Protein AF-A0A077LXA6-F1 (afdb_monomer)

Secondary structure (DSSP, 8-state):
--HHHHHHHHHHHHHHHHHSHHHHHHTT-HHHHHHHHHHHHHHHHHHHHHHTSTT-S-TT--HHHHHHHHHHHHHHHHHHHHHHHHHT-HHHHHHHHHHHHHHHHHHHHHHHHHHHHHHHHHHHHHHHHHHHHHHTT-TTTTS-HHHH-HHHHHTT--

Foldseek 3Di:
DQLVVLLLVLLVVLLCCLLDCLVVVLVVDVVSVVVNVVVNVVSCCVNVVLVPDPCNDDPVQDPVNVVVSVVVSLVSQLNSLVSCCVRPNVVSSVVSNVVSCVCVVVVVVVVVVVVVVVVVVVVVVVVVVLVVCVVVVPVCSVDPVCRVDPVNVVVVVD

Solvent-accessible surface area (backbone atoms only — not comparable to full-atom values): 8776 Å² total; per-residue (Å²): 124,60,63,64,58,42,39,53,50,47,31,50,51,53,34,49,46,59,75,37,71,56,39,65,44,25,78,80,30,73,68,47,38,50,51,51,53,49,48,54,50,53,48,48,48,69,45,50,56,57,69,74,44,94,72,60,63,60,90,86,57,48,70,70,55,51,52,51,52,53,51,52,39,55,56,42,64,46,44,32,18,54,50,32,28,74,75,73,39,54,65,63,11,46,49,49,40,51,60,50,46,69,50,49,52,58,49,53,52,51,51,53,53,49,49,55,58,47,51,54,52,52,49,52,52,50,50,56,51,50,53,53,43,50,73,72,64,48,65,74,73,80,40,59,69,73,74,69,32,71,73,55,51,59,68,72,80,112

Radius of gyration: 25.76 Å; Cα contacts (8 Å, |Δi|>4): 96; chains: 1; bounding box: 51×34×76 Å

Organism: NCBI:txid1194083

pLDDT: mean 85.07, std 8.1, range [58.69, 95.44]

Sequence (158 aa):
MFPLVASVLSAAVLTIAFTSDWYARAQVSATSWALLQLTALVIGLLVNLPLLSEDLLPAWCGPGLKTFLAFADGLLDAIPGIVVMTTVDKWVGGALLAVAEAVGVPMIFAVLAGWVRSDEREAAAVDARLDAQEASGDRGLTTPWWLADPDLARRREE

Mean predicted aligned error: 9.09 Å

InterPro domains:
  IPR019108 Cytochrome c oxidase caa3-type, assembly factor CtaG-related [PF09678] (2-117)

Structure (mmCIF, N/CA/C/O backbone):
data_AF-A0A077LXA6-F1
#
_entry.id   AF-A0A077LXA6-F1
#
loop_
_atom_site.group_PDB
_atom_site.id
_atom_site.type_symbol
_atom_site.label_atom_id
_atom_site.label_alt_id
_atom_site.label_comp_id
_atom_site.label_asym_id
_atom_site.label_entity_id
_atom_site.label_seq_id
_atom_site.pdbx_PDB_ins_code
_atom_site.Cartn_x
_atom_site.Cartn_y
_atom_site.Cartn_z
_atom_site.occupancy
_atom_site.B_iso_or_equiv
_atom_site.auth_seq_id
_atom_site.auth_comp_id
_atom_site.auth_asym_id
_atom_site.auth_atom_id
_atom_site.pdbx_PDB_model_num
ATOM 1 N N . MET A 1 1 ? -13.254 -8.640 -8.385 1.00 58.69 1 MET A N 1
ATOM 2 C CA . MET A 1 1 ? -11.924 -9.253 -8.159 1.00 58.69 1 MET A CA 1
ATOM 3 C C . MET A 1 1 ? -11.552 -8.974 -6.718 1.00 58.69 1 MET A C 1
ATOM 5 O O . MET A 1 1 ? -11.873 -7.889 -6.255 1.00 58.69 1 MET A O 1
ATOM 9 N N . PHE A 1 2 ? -10.952 -9.921 -5.998 1.00 69.88 2 PHE A N 1
ATOM 10 C CA . PHE A 1 2 ? -10.483 -9.632 -4.641 1.00 69.88 2 PHE A CA 1
ATOM 11 C C . PHE A 1 2 ? -9.382 -8.554 -4.730 1.00 69.88 2 PHE A C 1
ATOM 13 O O . PHE A 1 2 ? -8.492 -8.732 -5.566 1.00 69.88 2 PHE A O 1
ATOM 20 N N . PRO A 1 3 ? -9.436 -7.453 -3.954 1.00 72.00 3 PRO A N 1
ATOM 21 C CA . PRO A 1 3 ? -8.552 -6.293 -4.127 1.00 72.00 3 PRO A CA 1
ATOM 22 C C . PRO A 1 3 ? -7.072 -6.678 -4.177 1.00 72.00 3 PRO A C 1
ATOM 24 O O . PRO A 1 3 ? -6.378 -6.293 -5.105 1.00 72.00 3 PRO A O 1
ATOM 27 N N . LEU A 1 4 ? -6.643 -7.595 -3.306 1.00 77.12 4 LEU A N 1
ATOM 28 C CA . LEU A 1 4 ? -5.258 -8.075 -3.257 1.00 77.12 4 LEU A CA 1
ATOM 29 C C . LEU A 1 4 ? -4.786 -8.736 -4.567 1.00 77.12 4 LEU A C 1
ATOM 31 O O . LEU A 1 4 ? -3.615 -8.654 -4.918 1.00 77.12 4 LEU A O 1
ATOM 35 N N . VAL A 1 5 ? -5.685 -9.367 -5.329 1.00 80.81 5 VAL A N 1
ATOM 36 C CA . VAL A 1 5 ? -5.344 -9.941 -6.644 1.00 80.81 5 VAL A CA 1
ATOM 37 C C . VAL A 1 5 ? -5.078 -8.831 -7.661 1.00 80.81 5 VAL A C 1
ATOM 39 O O . VAL A 1 5 ? -4.179 -8.969 -8.486 1.00 80.81 5 VAL A O 1
ATOM 42 N N . ALA A 1 6 ? -5.835 -7.731 -7.598 1.00 80.38 6 ALA A N 1
ATOM 43 C CA . ALA A 1 6 ? -5.615 -6.570 -8.457 1.00 80.38 6 ALA A CA 1
ATOM 44 C C . ALA A 1 6 ? -4.263 -5.913 -8.144 1.00 80.38 6 ALA A C 1
ATOM 46 O O . ALA A 1 6 ? -3.501 -5.632 -9.066 1.00 80.38 6 ALA A O 1
ATOM 47 N N . SER A 1 7 ? -3.927 -5.774 -6.863 1.00 82.38 7 SER A N 1
ATOM 48 C CA . SER A 1 7 ? -2.656 -5.220 -6.385 1.00 82.38 7 SER A CA 1
ATOM 49 C C . SER A 1 7 ? -1.458 -6.059 -6.812 1.00 82.38 7 SER A C 1
ATOM 51 O O . SER A 1 7 ? -0.509 -5.539 -7.391 1.00 82.38 7 SER A O 1
ATOM 53 N N . VAL A 1 8 ? -1.519 -7.381 -6.600 1.00 87.00 8 VAL A N 1
ATOM 54 C CA . VAL A 1 8 ? -0.457 -8.305 -7.030 1.00 87.00 8 VAL A CA 1
ATOM 55 C C . VAL A 1 8 ? -0.275 -8.247 -8.544 1.00 87.00 8 VAL A C 1
ATOM 57 O O . VAL A 1 8 ? 0.856 -8.198 -9.024 1.00 87.00 8 VAL A O 1
ATOM 60 N N . LEU A 1 9 ? -1.374 -8.227 -9.304 1.00 86.81 9 LEU A N 1
ATOM 61 C CA . LEU A 1 9 ? -1.314 -8.125 -10.758 1.00 86.81 9 LEU A CA 1
ATOM 62 C C . LEU A 1 9 ? -0.698 -6.791 -11.200 1.00 86.81 9 LEU A C 1
ATOM 64 O O . LEU A 1 9 ? 0.172 -6.789 -12.067 1.00 86.81 9 LEU A O 1
ATOM 68 N N . SER A 1 10 ? -1.104 -5.679 -10.585 1.00 86.56 10 SER A N 1
ATOM 69 C CA . SER A 1 10 ? -0.555 -4.345 -10.848 1.00 86.56 10 SER A CA 1
ATOM 70 C C . SER A 1 10 ? 0.950 -4.304 -10.603 1.00 86.56 10 SER A C 1
ATOM 72 O O . SER A 1 10 ? 1.725 -3.991 -11.510 1.00 86.56 10 SER A O 1
ATOM 74 N N . ALA A 1 11 ? 1.370 -4.718 -9.404 1.00 89.06 11 ALA A N 1
ATOM 75 C CA . ALA A 1 11 ? 2.766 -4.745 -9.002 1.00 89.06 11 ALA A CA 1
ATOM 76 C C . ALA A 1 11 ? 3.595 -5.635 -9.936 1.00 89.06 11 ALA A C 1
ATOM 78 O O . ALA A 1 11 ? 4.673 -5.232 -10.375 1.00 89.06 11 ALA A O 1
ATOM 79 N N . ALA A 1 12 ? 3.082 -6.813 -10.304 1.00 90.75 12 ALA A N 1
ATOM 80 C CA . ALA A 1 12 ? 3.759 -7.711 -11.230 1.00 90.75 12 ALA A CA 1
ATOM 81 C C . ALA A 1 12 ? 3.914 -7.085 -12.622 1.00 90.75 12 ALA A C 1
ATOM 83 O O . ALA A 1 12 ? 5.016 -7.091 -13.171 1.00 90.75 12 ALA A O 1
ATOM 84 N N . VAL A 1 13 ? 2.847 -6.513 -13.191 1.00 90.00 13 VAL A N 1
ATOM 85 C CA . VAL A 1 13 ? 2.914 -5.938 -14.540 1.00 90.00 13 VAL A CA 1
ATOM 86 C C . VAL A 1 13 ? 3.818 -4.711 -14.581 1.00 90.00 13 VAL A C 1
ATOM 88 O O . VAL A 1 13 ? 4.643 -4.619 -15.488 1.00 90.00 13 VAL A O 1
ATOM 91 N N . LEU A 1 14 ? 3.723 -3.799 -13.610 1.00 87.50 14 LEU A N 1
ATOM 92 C CA . LEU A 1 14 ? 4.603 -2.629 -13.555 1.00 87.50 14 LEU A CA 1
ATOM 93 C C . LEU A 1 14 ? 6.062 -3.046 -13.364 1.00 87.50 14 LEU A C 1
ATOM 95 O O . LEU A 1 14 ? 6.933 -2.580 -14.096 1.00 87.50 14 LEU A O 1
ATOM 99 N N . THR A 1 15 ? 6.331 -3.987 -12.459 1.00 90.56 15 THR A N 1
ATOM 100 C CA . THR A 1 15 ? 7.690 -4.504 -12.254 1.00 90.56 15 THR A CA 1
ATOM 101 C C . THR A 1 15 ? 8.248 -5.112 -13.540 1.00 90.56 15 THR A C 1
ATOM 103 O O . THR A 1 15 ? 9.358 -4.768 -13.944 1.00 90.56 15 THR A O 1
ATOM 106 N N . ILE A 1 16 ? 7.485 -5.959 -14.237 1.00 91.75 16 ILE A N 1
ATOM 107 C CA . ILE A 1 16 ? 7.902 -6.560 -15.516 1.00 91.75 16 ILE A CA 1
ATOM 108 C C . ILE A 1 16 ? 8.086 -5.489 -16.602 1.00 91.75 16 ILE A C 1
ATOM 110 O O . ILE A 1 16 ? 9.057 -5.536 -17.359 1.00 91.75 16 ILE A O 1
ATOM 114 N N . ALA A 1 17 ? 7.195 -4.500 -16.690 1.00 88.62 17 ALA A N 1
ATOM 115 C CA . ALA A 1 17 ? 7.280 -3.438 -17.690 1.00 88.62 17 ALA A CA 1
ATOM 116 C C . ALA A 1 17 ? 8.575 -2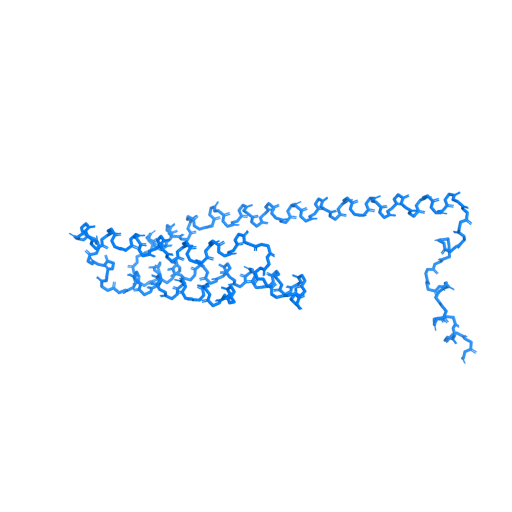.623 -17.550 1.00 88.62 17 ALA A C 1
ATOM 118 O O . ALA A 1 17 ? 9.224 -2.333 -18.556 1.00 88.62 17 ALA A O 1
ATOM 119 N N . PHE A 1 18 ? 8.977 -2.308 -16.315 1.00 87.25 18 PHE A N 1
ATOM 120 C CA . PHE A 1 18 ? 10.196 -1.546 -16.047 1.00 87.25 18 PHE A CA 1
ATOM 121 C C . PHE A 1 18 ? 11.483 -2.380 -16.090 1.00 87.25 18 PHE A C 1
ATOM 123 O O . PHE A 1 18 ? 12.519 -1.860 -16.494 1.00 87.25 18 PHE A O 1
ATOM 130 N N . THR A 1 19 ? 11.439 -3.652 -15.684 1.00 89.56 19 THR A N 1
ATOM 131 C CA . THR A 1 19 ? 12.632 -4.525 -15.656 1.00 89.56 19 THR A CA 1
ATOM 132 C C . THR A 1 19 ? 12.927 -5.202 -16.993 1.00 89.56 19 THR A C 1
ATOM 134 O O . THR A 1 19 ? 14.039 -5.675 -17.210 1.00 89.56 19 THR A O 1
ATOM 137 N N . SER A 1 20 ? 11.955 -5.248 -17.905 1.00 90.00 20 SER A N 1
ATOM 138 C CA . SER A 1 20 ? 12.140 -5.797 -19.250 1.00 90.00 20 SER A CA 1
ATOM 139 C C . SER A 1 20 ? 12.731 -4.781 -20.234 1.00 90.00 20 SER A C 1
ATOM 141 O O . SER A 1 20 ? 12.729 -3.568 -20.010 1.00 90.00 20 SER A O 1
ATOM 143 N N . ASP A 1 21 ? 13.118 -5.269 -21.416 1.00 89.94 21 ASP A N 1
ATOM 144 C CA . ASP A 1 21 ? 13.573 -4.444 -22.546 1.00 89.94 21 ASP A CA 1
ATOM 145 C C . ASP A 1 21 ? 12.528 -3.424 -23.038 1.00 89.94 21 ASP A C 1
ATOM 147 O O . ASP A 1 21 ? 12.803 -2.616 -23.930 1.00 89.94 21 ASP A O 1
ATOM 151 N N . TRP A 1 22 ? 11.288 -3.467 -22.536 1.00 89.25 22 TRP A N 1
ATOM 152 C CA . TRP A 1 22 ? 10.289 -2.456 -22.867 1.00 89.25 22 TRP A CA 1
ATOM 153 C C . TRP A 1 22 ? 10.733 -1.076 -22.383 1.00 89.25 22 TRP A C 1
ATOM 155 O O . TRP A 1 22 ? 10.735 -0.140 -23.184 1.00 89.25 22 TRP A O 1
ATOM 165 N N . TYR A 1 23 ? 11.208 -0.947 -21.143 1.00 88.00 23 TYR A N 1
ATOM 166 C CA . TYR A 1 23 ? 11.682 0.339 -20.634 1.00 88.00 23 TYR A CA 1
ATOM 167 C C . TYR A 1 23 ? 12.857 0.884 -21.454 1.00 88.00 23 TYR A C 1
ATOM 169 O O . TYR A 1 23 ? 12.830 2.040 -21.877 1.00 88.00 23 TYR A O 1
ATOM 177 N N . ALA A 1 24 ? 13.831 0.035 -21.796 1.00 88.81 24 ALA A N 1
ATOM 178 C CA . ALA A 1 24 ? 14.950 0.416 -22.658 1.00 88.81 24 ALA A CA 1
ATOM 179 C C . ALA A 1 24 ? 14.482 0.910 -24.041 1.00 88.81 24 ALA A C 1
ATOM 181 O O . ALA A 1 24 ? 14.959 1.928 -24.542 1.00 88.81 24 ALA A O 1
ATOM 182 N N . ARG A 1 25 ? 13.490 0.244 -24.648 1.00 91.81 25 ARG A N 1
ATOM 183 C CA . ARG A 1 25 ? 12.888 0.681 -25.922 1.00 91.81 25 ARG A CA 1
ATOM 184 C C . ARG A 1 25 ? 12.076 1.965 -25.789 1.00 91.81 25 ARG A C 1
ATOM 186 O O . ARG A 1 25 ? 12.015 2.742 -26.741 1.00 91.81 25 ARG A O 1
ATOM 193 N N . ALA A 1 26 ? 11.457 2.198 -24.637 1.00 90.81 26 ALA A N 1
ATOM 194 C CA . ALA A 1 26 ? 10.700 3.410 -24.353 1.00 90.81 26 ALA A CA 1
ATOM 195 C C . ALA A 1 26 ? 11.598 4.657 -24.276 1.00 90.81 26 ALA A C 1
ATOM 197 O O . ALA A 1 26 ? 11.149 5.735 -24.647 1.00 90.81 26 ALA A O 1
ATOM 198 N N . GLN A 1 27 ? 12.877 4.506 -23.912 1.00 89.50 27 GLN A N 1
ATOM 199 C CA . GLN A 1 27 ? 13.850 5.611 -23.911 1.00 89.50 27 GLN A CA 1
ATOM 200 C C . GLN A 1 27 ? 14.205 6.124 -25.314 1.00 89.50 27 GLN A C 1
ATOM 202 O O . GLN A 1 27 ? 14.662 7.253 -25.464 1.00 89.50 27 GLN A O 1
ATOM 207 N N . VAL A 1 28 ? 14.011 5.302 -26.350 1.00 94.94 28 VAL A N 1
ATOM 208 C CA . VAL A 1 28 ? 14.436 5.622 -27.726 1.00 94.94 28 VAL A CA 1
ATOM 209 C C . VAL A 1 28 ? 13.243 5.785 -28.677 1.00 94.94 28 VAL A C 1
ATOM 211 O O . VAL A 1 28 ? 13.369 6.392 -29.737 1.00 94.94 28 VAL A O 1
ATOM 214 N N . SER A 1 29 ? 12.062 5.275 -28.313 1.00 95.44 29 SER A N 1
ATOM 215 C CA . SER A 1 29 ? 10.857 5.315 -29.147 1.00 95.44 29 SER A CA 1
ATOM 216 C C . SER A 1 29 ? 9.677 5.955 -28.420 1.00 95.44 29 SER A C 1
ATOM 218 O O . SER A 1 29 ? 9.181 5.427 -27.422 1.00 95.44 29 SER A O 1
ATOM 220 N N . ALA A 1 30 ? 9.151 7.040 -28.997 1.00 94.88 30 ALA A N 1
ATOM 221 C CA . ALA A 1 30 ? 7.966 7.732 -28.492 1.00 94.88 30 ALA A CA 1
ATOM 222 C C . ALA A 1 30 ? 6.728 6.820 -28.429 1.00 94.88 30 ALA A C 1
ATOM 224 O O . ALA A 1 30 ? 5.944 6.909 -27.488 1.00 94.88 30 ALA A O 1
ATOM 225 N N . THR A 1 31 ? 6.568 5.903 -29.389 1.00 95.12 31 THR A N 1
ATOM 226 C CA . THR A 1 31 ? 5.462 4.935 -29.393 1.00 95.12 31 THR A CA 1
ATOM 227 C C . THR A 1 31 ? 5.571 3.975 -28.214 1.00 95.12 31 THR A C 1
ATOM 229 O O . THR A 1 31 ? 4.593 3.760 -27.505 1.00 95.12 31 THR A O 1
ATOM 232 N N . SER A 1 32 ? 6.763 3.428 -27.960 1.00 92.56 32 SER A N 1
ATOM 233 C CA . SER A 1 32 ? 6.997 2.530 -26.822 1.00 92.56 32 SER A CA 1
ATOM 234 C C . SER A 1 32 ? 6.766 3.235 -25.484 1.00 92.56 32 SER A C 1
ATOM 236 O O . SER A 1 32 ? 6.187 2.634 -24.581 1.00 92.56 32 SER A O 1
ATOM 238 N N . TRP A 1 33 ? 7.154 4.511 -25.379 1.00 92.31 33 TRP A N 1
ATOM 239 C CA . TRP A 1 33 ? 6.868 5.364 -24.222 1.00 92.31 33 TRP A CA 1
ATOM 240 C C . TRP A 1 33 ? 5.368 5.622 -24.034 1.00 92.31 33 TRP A C 1
ATOM 242 O O . TRP A 1 33 ? 4.847 5.504 -22.925 1.00 92.31 33 TRP A O 1
ATOM 252 N N . ALA A 1 34 ? 4.642 5.928 -25.111 1.00 93.81 34 ALA A N 1
ATOM 253 C CA . ALA A 1 34 ? 3.194 6.117 -25.065 1.00 93.81 34 ALA A CA 1
ATOM 254 C C . ALA A 1 34 ? 2.462 4.831 -24.650 1.00 93.81 34 ALA A C 1
ATOM 256 O O . ALA A 1 34 ? 1.562 4.882 -23.818 1.00 93.81 34 ALA A O 1
ATOM 257 N N . LEU A 1 35 ? 2.875 3.672 -25.172 1.00 94.00 35 LEU A N 1
ATOM 258 C CA . LEU A 1 35 ? 2.291 2.377 -24.812 1.00 94.00 35 LEU A CA 1
ATOM 259 C C . LEU A 1 35 ? 2.571 1.995 -23.355 1.00 94.00 35 LEU A C 1
ATOM 261 O O . LEU A 1 35 ? 1.691 1.443 -22.696 1.00 94.00 35 LEU A O 1
ATOM 265 N N . LEU A 1 36 ? 3.764 2.302 -22.839 1.00 90.62 36 LEU A N 1
ATOM 266 C CA . LEU A 1 36 ? 4.111 2.062 -21.437 1.00 90.62 36 LEU A CA 1
ATOM 267 C C . LEU A 1 36 ? 3.243 2.918 -20.501 1.00 90.62 36 LEU A C 1
ATOM 269 O O . LEU A 1 36 ? 2.654 2.390 -19.561 1.00 90.62 36 LEU A O 1
ATOM 273 N N . GLN A 1 37 ? 3.071 4.206 -20.813 1.00 90.50 37 GLN A N 1
ATOM 274 C CA . GLN A 1 37 ? 2.166 5.092 -20.069 1.00 90.50 37 GLN A CA 1
ATOM 275 C C . GLN A 1 37 ? 0.703 4.652 -20.172 1.00 90.50 37 GLN A C 1
ATOM 277 O O . GLN A 1 37 ? 0.001 4.632 -19.166 1.00 90.50 37 GLN A O 1
ATOM 282 N N . LEU A 1 38 ? 0.239 4.271 -21.367 1.00 93.88 38 LEU A N 1
ATOM 283 C CA . LEU A 1 38 ? -1.126 3.786 -21.566 1.00 93.88 38 LEU A CA 1
ATOM 284 C C . LEU A 1 38 ? -1.379 2.510 -20.760 1.00 93.88 38 LEU A C 1
ATOM 286 O O . LEU A 1 38 ? -2.435 2.372 -20.154 1.00 93.88 38 LEU A O 1
ATOM 290 N N . THR A 1 39 ? -0.406 1.600 -20.713 1.00 90.38 39 THR A N 1
ATOM 291 C CA . THR A 1 39 ? -0.494 0.370 -19.917 1.00 90.38 39 THR A CA 1
ATOM 292 C C . THR A 1 39 ? -0.571 0.692 -18.429 1.00 90.38 39 THR A C 1
ATOM 294 O O . THR A 1 39 ? -1.465 0.190 -17.751 1.00 90.38 39 THR A O 1
ATOM 297 N N . ALA A 1 40 ? 0.305 1.571 -17.932 1.00 87.56 40 ALA A N 1
ATOM 298 C CA . ALA A 1 40 ? 0.270 2.021 -16.543 1.00 87.56 40 ALA A CA 1
ATOM 299 C C . ALA A 1 40 ? -1.070 2.692 -16.195 1.00 87.56 40 ALA A C 1
ATOM 301 O O . ALA A 1 40 ? -1.648 2.397 -15.153 1.00 87.56 40 ALA A O 1
ATOM 302 N N . LEU A 1 41 ? -1.609 3.523 -17.092 1.00 90.56 41 LEU A N 1
ATOM 303 C CA . LEU A 1 41 ? -2.912 4.163 -16.921 1.00 90.56 41 LEU A CA 1
ATOM 304 C C . LEU A 1 41 ? -4.049 3.139 -16.882 1.00 90.56 41 LEU A C 1
ATOM 306 O O . LEU A 1 41 ? -4.877 3.184 -15.980 1.00 90.56 41 LEU A O 1
ATOM 310 N N . VAL A 1 42 ? -4.103 2.215 -17.843 1.00 91.12 42 VAL A N 1
ATOM 311 C CA . VAL A 1 42 ? -5.164 1.199 -17.918 1.00 91.12 42 VAL A CA 1
ATOM 312 C C . VAL A 1 42 ? -5.132 0.296 -16.691 1.00 91.12 42 VAL A C 1
ATOM 314 O O . VAL A 1 42 ? -6.179 0.041 -16.103 1.00 91.12 42 VAL A O 1
ATOM 317 N N . ILE A 1 43 ? -3.950 -0.152 -16.269 1.00 87.81 43 ILE A N 1
ATOM 318 C CA . ILE A 1 43 ? -3.807 -0.980 -15.068 1.00 87.81 43 ILE A CA 1
ATOM 319 C C . ILE A 1 43 ? -4.179 -0.189 -13.820 1.00 87.81 43 ILE A C 1
ATOM 321 O O . ILE A 1 43 ? -4.982 -0.672 -13.026 1.00 87.81 43 ILE A O 1
ATOM 325 N N . GLY A 1 44 ? -3.688 1.045 -13.691 1.00 82.50 44 GLY A N 1
ATOM 326 C CA . GLY A 1 44 ? -4.055 1.933 -12.592 1.00 82.50 44 GLY A CA 1
ATOM 327 C C . GLY A 1 44 ? -5.564 2.154 -12.510 1.00 82.50 44 GLY A C 1
ATOM 328 O O . GLY A 1 44 ? -6.136 2.058 -11.432 1.00 82.50 44 GLY A O 1
ATOM 329 N N . LEU A 1 45 ? -6.247 2.363 -13.639 1.00 86.25 45 LEU A N 1
ATOM 330 C CA . LEU A 1 45 ? -7.705 2.491 -13.675 1.00 86.25 45 LEU A CA 1
ATOM 331 C C . LEU A 1 45 ? -8.411 1.188 -13.288 1.00 86.25 45 LEU A C 1
ATOM 333 O O . LEU A 1 45 ? -9.347 1.222 -12.496 1.00 86.25 45 LEU A O 1
ATOM 337 N N . LEU A 1 46 ? -7.970 0.044 -13.814 1.00 84.38 46 LEU A N 1
ATOM 338 C CA . LEU A 1 46 ? -8.571 -1.258 -13.507 1.00 84.38 46 LEU A CA 1
ATOM 339 C C . LEU A 1 46 ? -8.425 -1.650 -12.032 1.00 84.38 46 LEU A C 1
ATOM 341 O O . LEU A 1 46 ? -9.272 -2.380 -11.522 1.00 84.38 46 LEU A O 1
ATOM 345 N N . VAL A 1 47 ? -7.374 -1.180 -11.361 1.00 79.12 47 VAL A N 1
ATOM 346 C CA . VAL A 1 47 ? -7.090 -1.474 -9.950 1.00 79.12 47 VAL A CA 1
ATOM 347 C C . VAL A 1 47 ? -7.747 -0.439 -9.036 1.00 79.12 47 VAL A C 1
ATOM 349 O O . VAL A 1 47 ? -8.457 -0.815 -8.106 1.00 79.12 47 VAL A O 1
ATOM 352 N N . ASN A 1 48 ? -7.596 0.854 -9.338 1.00 77.62 48 ASN A N 1
ATOM 353 C CA . ASN A 1 48 ? -8.045 1.942 -8.466 1.00 77.62 48 ASN A CA 1
ATOM 354 C C . ASN A 1 48 ? -9.539 2.257 -8.590 1.00 77.62 48 ASN A C 1
ATOM 356 O O . ASN A 1 48 ? -10.147 2.647 -7.599 1.00 77.62 48 ASN A O 1
ATOM 360 N N . LEU A 1 49 ? -10.171 2.088 -9.761 1.00 79.94 49 LEU A N 1
ATOM 361 C CA . LEU A 1 49 ? -11.615 2.352 -9.883 1.00 79.94 49 LEU A CA 1
ATOM 362 C C . LEU A 1 49 ? -12.453 1.435 -8.984 1.00 79.94 49 LEU A C 1
ATOM 364 O O . LEU A 1 49 ? -13.328 1.954 -8.292 1.00 79.94 49 LEU A O 1
ATOM 368 N N . PRO A 1 50 ? -12.204 0.110 -8.928 1.00 75.75 50 PRO A N 1
ATOM 369 C CA . PRO A 1 50 ? -12.865 -0.738 -7.950 1.00 75.75 50 PRO A CA 1
ATOM 370 C C . PRO A 1 50 ? -12.644 -0.256 -6.518 1.00 75.75 50 PRO A C 1
ATOM 372 O O . PRO A 1 50 ? -13.615 -0.266 -5.770 1.00 75.75 50 PRO A O 1
ATOM 375 N N . LEU A 1 51 ? -11.423 0.196 -6.164 1.00 70.19 51 LEU A N 1
ATOM 376 C CA . LEU A 1 51 ? -11.034 0.710 -4.829 1.00 70.19 51 LEU A CA 1
ATOM 377 C C . LEU A 1 51 ? -11.884 1.886 -4.340 1.00 70.19 51 LEU A C 1
ATOM 379 O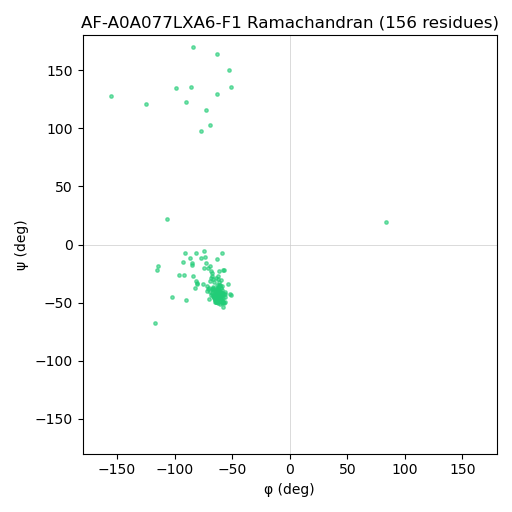 O . LEU A 1 51 ? -12.012 2.076 -3.135 1.00 70.19 51 LEU A O 1
ATOM 383 N N . LEU A 1 52 ? -12.533 2.614 -5.248 1.00 69.00 52 LEU A N 1
ATOM 384 C CA . LEU A 1 52 ? -13.465 3.688 -4.903 1.00 69.00 52 LEU A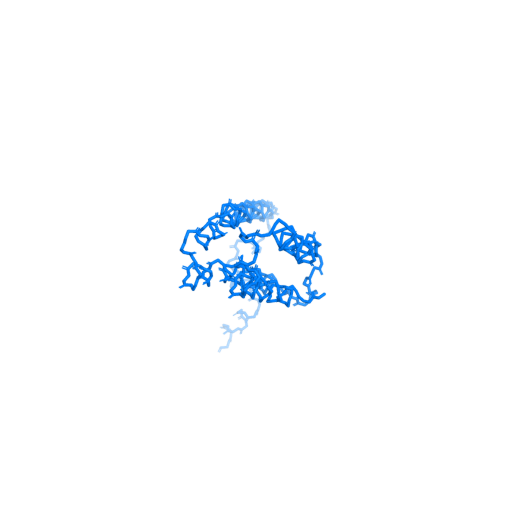 CA 1
ATOM 385 C C . LEU A 1 52 ? -14.875 3.193 -4.535 1.00 69.00 52 LEU A C 1
ATOM 387 O O . LEU A 1 52 ? -15.702 3.996 -4.113 1.00 69.00 52 LEU A O 1
ATOM 391 N N . SER A 1 53 ? -15.176 1.903 -4.704 1.00 78.06 53 SER A N 1
ATOM 392 C CA . SER A 1 53 ? -16.463 1.326 -4.299 1.00 78.06 53 SER A CA 1
ATOM 393 C C . SER A 1 53 ? -16.459 0.903 -2.826 1.00 78.06 53 SER A C 1
ATOM 395 O O . SER A 1 53 ? -15.522 0.265 -2.349 1.00 78.06 53 SER A O 1
ATOM 397 N N . GLU A 1 54 ? -17.536 1.226 -2.105 1.00 62.69 54 GLU A N 1
ATOM 398 C CA . GLU A 1 54 ? -17.666 0.976 -0.659 1.00 62.69 54 GLU A CA 1
ATOM 399 C C . GLU A 1 54 ? -17.784 -0.527 -0.296 1.00 62.69 54 GLU A C 1
ATOM 401 O O . GLU A 1 54 ? -17.465 -0.923 0.827 1.00 62.69 54 GLU A O 1
ATOM 406 N N . ASP A 1 55 ? -18.139 -1.389 -1.261 1.00 69.44 55 ASP A N 1
ATOM 407 C CA . ASP A 1 55 ? -18.466 -2.819 -1.064 1.00 69.44 55 ASP A CA 1
ATOM 408 C C . ASP A 1 55 ? -17.385 -3.802 -1.550 1.00 69.44 55 ASP A C 1
ATOM 410 O O . ASP A 1 55 ? -17.639 -4.973 -1.846 1.00 69.44 55 ASP A O 1
ATOM 414 N N . LEU A 1 56 ? -16.147 -3.340 -1.673 1.00 67.50 56 LEU A N 1
ATOM 415 C CA . LEU A 1 56 ? -15.074 -4.110 -2.306 1.00 67.50 56 LEU A CA 1
ATOM 416 C C . LEU A 1 56 ? -14.671 -5.383 -1.560 1.00 67.50 56 LEU A C 1
ATOM 418 O O . LEU A 1 56 ? -14.239 -6.370 -2.164 1.00 67.50 56 LEU A O 1
ATOM 422 N N . LEU A 1 57 ? -14.771 -5.340 -0.233 1.00 74.94 57 LEU A N 1
ATOM 423 C CA . LEU A 1 57 ? -14.482 -6.476 0.624 1.00 74.94 57 LEU A CA 1
ATOM 424 C C . LEU A 1 57 ? -15.788 -7.161 1.023 1.00 74.94 57 LEU A C 1
ATOM 426 O O . LEU A 1 57 ? -16.728 -6.478 1.430 1.00 74.94 57 LEU A O 1
ATOM 430 N N . PRO A 1 58 ? -15.849 -8.504 0.953 1.00 75.56 58 PRO A N 1
ATOM 431 C CA . PRO A 1 58 ? -17.045 -9.245 1.326 1.00 75.56 58 PRO A CA 1
ATOM 432 C C . PRO A 1 58 ? -17.548 -8.889 2.729 1.00 75.56 58 PRO A C 1
ATOM 434 O O . PRO A 1 58 ? -16.748 -8.631 3.626 1.00 75.56 58 PRO A O 1
ATOM 437 N N . ALA A 1 59 ? -18.859 -8.984 2.954 1.00 80.56 59 ALA A N 1
ATOM 438 C CA . ALA A 1 59 ? -19.488 -8.634 4.233 1.00 80.56 59 ALA A CA 1
ATOM 439 C C . ALA A 1 59 ? -18.951 -9.416 5.453 1.00 80.56 59 ALA A C 1
ATOM 441 O O . ALA A 1 59 ? -19.065 -8.946 6.580 1.00 80.56 59 ALA A O 1
ATOM 442 N N . TRP A 1 60 ? -18.336 -10.588 5.246 1.00 82.75 60 TRP A N 1
ATOM 443 C CA . TRP A 1 60 ? -17.688 -11.366 6.312 1.00 82.75 60 TRP A CA 1
ATOM 444 C C . TRP A 1 60 ? -16.365 -10.752 6.801 1.00 82.75 60 TRP A C 1
ATOM 446 O O . TRP A 1 60 ? -15.850 -11.131 7.852 1.00 82.75 60 TRP A O 1
ATOM 456 N N . CYS A 1 61 ? -15.793 -9.825 6.034 1.00 81.75 61 CYS A N 1
ATOM 457 C CA . CYS A 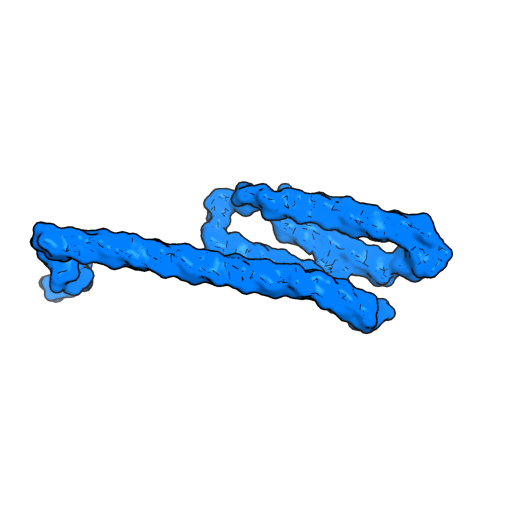1 61 ? -14.526 -9.182 6.331 1.00 81.75 61 CYS A CA 1
ATOM 458 C C . CYS A 1 61 ? -14.744 -8.118 7.415 1.00 81.75 61 CYS A C 1
ATOM 460 O O . CYS A 1 61 ? -15.201 -7.009 7.132 1.00 81.75 61 CYS A O 1
ATOM 462 N N . GLY A 1 62 ? -14.454 -8.463 8.671 1.00 82.00 62 GLY A N 1
ATOM 463 C CA . GLY A 1 62 ? -14.536 -7.517 9.785 1.00 82.00 62 GLY A CA 1
ATOM 464 C C . GLY A 1 62 ? -13.549 -6.344 9.638 1.00 82.00 62 GLY A C 1
ATOM 465 O O . GLY A 1 62 ? -12.584 -6.449 8.875 1.00 82.00 62 GLY A O 1
ATOM 466 N N . PRO A 1 63 ? -13.733 -5.241 10.390 1.00 79.25 63 PRO A N 1
ATOM 467 C CA . PRO A 1 63 ? -12.914 -4.028 10.267 1.00 79.25 63 PRO A CA 1
ATOM 468 C C . PRO A 1 63 ? -11.401 -4.281 10.320 1.00 79.25 63 PRO A C 1
ATOM 470 O O . PRO A 1 63 ? -10.667 -3.781 9.474 1.00 79.25 63 PRO A O 1
ATOM 473 N N . GLY A 1 64 ? -10.933 -5.132 11.240 1.00 79.94 64 GLY A N 1
ATOM 474 C CA . GLY A 1 64 ? -9.507 -5.455 11.363 1.00 79.94 64 GLY A CA 1
ATOM 475 C C . GLY A 1 64 ? -8.916 -6.128 10.118 1.00 79.94 64 GLY A C 1
ATOM 476 O O . GLY A 1 64 ? -7.807 -5.796 9.706 1.00 79.94 64 GLY A O 1
ATOM 477 N N . LEU A 1 65 ? -9.667 -7.026 9.471 1.00 83.06 65 LEU A N 1
ATOM 478 C CA . LEU A 1 65 ? -9.211 -7.678 8.244 1.00 83.06 65 LEU A CA 1
ATOM 479 C C . LEU A 1 65 ? -9.223 -6.705 7.057 1.00 83.06 65 LEU A C 1
ATOM 481 O O . LEU A 1 65 ? -8.311 -6.751 6.235 1.00 83.06 65 LEU A O 1
ATOM 485 N N . LYS A 1 66 ? -10.194 -5.782 6.996 1.00 80.12 66 LYS A N 1
ATOM 486 C CA . LYS A 1 66 ? -10.204 -4.704 5.993 1.00 80.12 66 LYS A CA 1
ATOM 487 C C . LYS A 1 66 ? -8.951 -3.832 6.102 1.00 80.12 66 LYS A C 1
ATOM 489 O O . LYS A 1 66 ? -8.278 -3.612 5.099 1.00 80.12 66 LYS A O 1
ATOM 494 N N . THR A 1 67 ? -8.597 -3.417 7.318 1.0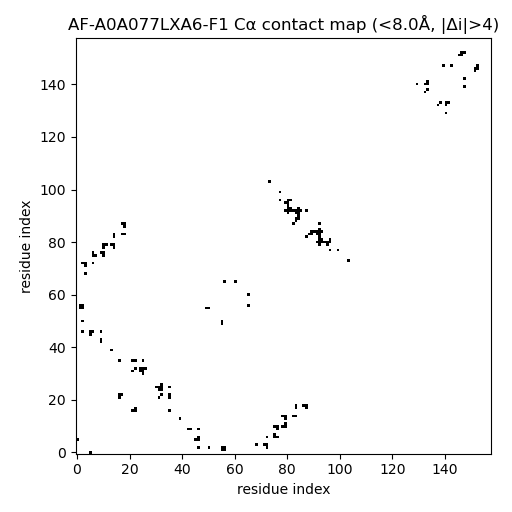0 80.75 67 THR A N 1
ATOM 495 C CA . THR A 1 67 ? -7.383 -2.630 7.581 1.00 80.75 67 THR A CA 1
ATOM 496 C C . THR A 1 67 ? -6.113 -3.399 7.220 1.00 80.75 67 THR A C 1
ATOM 498 O O . THR A 1 67 ? -5.227 -2.847 6.573 1.00 80.75 67 THR A O 1
ATOM 501 N N . PHE A 1 68 ? -6.027 -4.685 7.575 1.00 84.50 68 PHE A N 1
ATOM 502 C CA . PHE A 1 68 ? -4.882 -5.527 7.215 1.00 84.50 68 PHE A CA 1
ATOM 503 C C . PHE A 1 68 ? -4.709 -5.662 5.696 1.00 84.50 68 PHE A C 1
ATOM 505 O O . PHE A 1 68 ? -3.595 -5.551 5.189 1.00 84.50 68 PHE A O 1
ATOM 512 N N . LEU A 1 69 ? -5.803 -5.873 4.960 1.00 83.25 69 LEU A N 1
ATOM 513 C CA . LEU A 1 69 ? -5.762 -5.990 3.502 1.00 83.25 69 LEU A CA 1
ATOM 514 C C . LEU A 1 69 ? -5.371 -4.669 2.829 1.00 83.25 69 LEU A C 1
ATOM 516 O O . LEU A 1 69 ? -4.582 -4.701 1.891 1.00 83.25 69 LEU A O 1
ATOM 520 N N . ALA A 1 70 ? -5.856 -3.527 3.329 1.00 80.69 70 ALA A N 1
ATOM 521 C CA . ALA A 1 70 ? -5.444 -2.206 2.849 1.00 80.69 70 ALA A CA 1
ATOM 522 C C . ALA A 1 70 ? -3.954 -1.924 3.124 1.00 80.69 70 ALA A C 1
ATOM 524 O O . ALA A 1 70 ? -3.252 -1.369 2.284 1.00 80.69 70 ALA A O 1
ATOM 525 N N . PHE A 1 71 ? -3.440 -2.353 4.279 1.00 83.44 71 PHE A N 1
ATOM 526 C CA . PHE A 1 71 ? -2.012 -2.263 4.585 1.00 83.44 71 PHE A CA 1
ATOM 527 C C . PHE A 1 71 ? -1.165 -3.145 3.654 1.00 83.44 71 PHE A C 1
ATOM 529 O O . PHE A 1 71 ? -0.141 -2.700 3.136 1.00 83.44 71 PHE A O 1
ATOM 536 N N . ALA A 1 72 ? -1.592 -4.390 3.420 1.00 87.69 72 ALA A N 1
ATOM 537 C CA . ALA A 1 72 ? -0.904 -5.305 2.513 1.00 87.69 72 ALA A CA 1
ATOM 538 C C . ALA A 1 72 ? -0.887 -4.777 1.068 1.00 87.69 72 ALA A C 1
ATOM 540 O O . ALA A 1 72 ? 0.135 -4.889 0.398 1.00 87.69 72 ALA A O 1
ATOM 541 N N . ASP A 1 73 ? -1.989 -4.178 0.613 1.00 83.75 73 ASP A N 1
ATOM 542 C CA . ASP A 1 73 ? -2.089 -3.489 -0.676 1.00 83.75 73 ASP A CA 1
ATOM 543 C C . ASP A 1 73 ? -1.042 -2.370 -0.809 1.00 83.75 73 ASP A C 1
ATOM 545 O O . ASP A 1 73 ? -0.240 -2.393 -1.742 1.00 83.75 73 ASP A O 1
ATOM 549 N N . GLY A 1 74 ? -0.945 -1.479 0.186 1.00 83.06 74 GLY A N 1
ATOM 550 C CA . GLY A 1 74 ? 0.071 -0.420 0.205 1.00 83.06 74 GLY A CA 1
ATOM 551 C C . GLY A 1 74 ? 1.513 -0.946 0.172 1.00 83.06 74 GLY A C 1
ATOM 552 O O . GLY A 1 74 ? 2.363 -0.387 -0.518 1.00 83.06 74 GLY A O 1
ATOM 553 N N . LEU A 1 75 ? 1.803 -2.062 0.854 1.00 88.00 75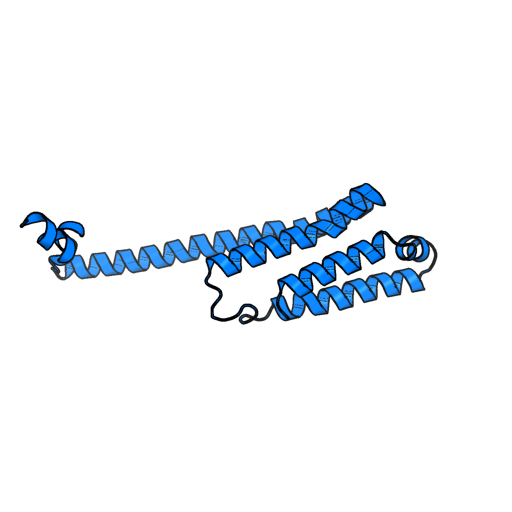 LEU A N 1
ATOM 554 C CA . LEU A 1 75 ? 3.134 -2.681 0.806 1.00 88.00 75 LEU A CA 1
ATOM 555 C C . LEU A 1 75 ? 3.454 -3.265 -0.579 1.00 88.00 75 LEU A C 1
ATOM 557 O O . LEU A 1 75 ? 4.597 -3.182 -1.031 1.00 88.00 75 LEU A O 1
ATOM 561 N N . LEU A 1 76 ? 2.461 -3.860 -1.248 1.00 88.56 76 LEU A N 1
ATOM 562 C CA . LEU A 1 76 ? 2.621 -4.382 -2.605 1.00 88.56 76 LEU A CA 1
ATOM 563 C C . LEU A 1 76 ? 2.858 -3.256 -3.619 1.00 88.56 76 LEU A C 1
ATOM 565 O O . LEU A 1 76 ? 3.670 -3.435 -4.527 1.00 88.56 76 LEU A O 1
ATOM 569 N N . ASP A 1 77 ? 2.213 -2.100 -3.447 1.00 85.44 77 ASP A N 1
ATOM 570 C CA . ASP A 1 77 ? 2.366 -0.947 -4.345 1.00 85.44 77 ASP A CA 1
ATOM 571 C C . ASP A 1 77 ? 3.770 -0.314 -4.281 1.00 85.44 77 ASP A C 1
ATOM 573 O O . ASP A 1 77 ? 4.264 0.239 -5.262 1.00 85.44 77 ASP A O 1
ATOM 577 N N . ALA A 1 78 ? 4.492 -0.490 -3.168 1.00 90.50 78 ALA A N 1
ATOM 578 C CA . ALA A 1 78 ? 5.886 -0.056 -3.047 1.00 90.50 78 ALA A CA 1
ATOM 579 C C . ALA A 1 78 ? 6.884 -0.952 -3.816 1.00 90.50 78 ALA A C 1
ATOM 581 O O . ALA A 1 78 ? 8.003 -0.521 -4.126 1.00 90.50 78 ALA A O 1
ATOM 582 N N . ILE A 1 79 ? 6.511 -2.200 -4.142 1.00 92.75 79 ILE A N 1
ATOM 583 C CA . ILE A 1 79 ? 7.422 -3.197 -4.736 1.00 92.75 79 ILE A CA 1
ATOM 584 C C . ILE A 1 79 ? 8.021 -2.729 -6.069 1.00 92.75 79 ILE A C 1
ATOM 586 O O . ILE A 1 79 ? 9.249 -2.790 -6.191 1.00 92.75 79 ILE A O 1
ATOM 590 N N . PRO A 1 80 ? 7.243 -2.244 -7.061 1.00 90.50 80 PRO A N 1
ATOM 591 C CA . PRO A 1 80 ? 7.809 -1.809 -8.335 1.00 90.50 80 PRO A CA 1
ATOM 592 C C . PRO A 1 80 ? 8.870 -0.720 -8.152 1.00 90.50 80 PRO A C 1
ATOM 594 O O . PRO A 1 80 ? 9.940 -0.806 -8.751 1.00 90.50 80 PRO A O 1
ATOM 597 N N . GLY A 1 81 ? 8.627 0.257 -7.271 1.00 91.69 81 GLY A N 1
ATOM 598 C CA . GLY A 1 81 ? 9.587 1.323 -6.973 1.00 91.69 81 GLY A CA 1
ATOM 599 C C . GLY A 1 81 ? 10.905 0.782 -6.414 1.00 91.69 81 GLY A C 1
ATOM 600 O O . GLY A 1 81 ? 11.975 1.103 -6.933 1.00 91.69 81 GLY A O 1
ATOM 601 N N . ILE A 1 82 ? 10.839 -0.103 -5.413 1.00 94.31 82 ILE A N 1
ATOM 602 C CA . ILE A 1 82 ? 12.025 -0.713 -4.783 1.00 94.31 82 ILE A CA 1
ATOM 603 C C . ILE A 1 82 ? 12.800 -1.586 -5.779 1.00 94.31 82 ILE A C 1
ATOM 605 O O . ILE A 1 82 ? 14.032 -1.515 -5.849 1.00 94.31 82 ILE A O 1
ATOM 609 N N . VAL A 1 83 ? 12.102 -2.404 -6.570 1.00 94.81 83 VAL A N 1
ATOM 610 C CA . VAL A 1 83 ? 12.743 -3.283 -7.557 1.00 94.81 83 VAL A CA 1
ATOM 611 C C . VAL A 1 83 ? 13.436 -2.452 -8.630 1.00 94.81 83 VAL A C 1
ATOM 613 O O . VAL A 1 83 ? 14.610 -2.682 -8.914 1.00 94.81 83 VAL A O 1
ATOM 616 N N . VAL A 1 84 ? 12.768 -1.442 -9.187 1.00 93.50 84 VAL A N 1
ATOM 617 C CA . VAL A 1 84 ? 13.367 -0.559 -10.200 1.00 93.50 84 VAL A CA 1
ATOM 618 C C . VAL A 1 84 ? 14.558 0.204 -9.625 1.00 93.50 84 VAL A C 1
ATOM 620 O O . VAL A 1 84 ? 15.590 0.304 -10.286 1.00 93.50 84 VAL A O 1
ATOM 623 N N . MET A 1 85 ? 14.463 0.657 -8.372 1.00 95.00 85 MET A N 1
ATOM 624 C CA . MET A 1 85 ? 15.544 1.370 -7.686 1.00 95.00 85 MET A CA 1
ATOM 625 C C . MET A 1 85 ? 16.802 0.510 -7.527 1.00 95.00 85 MET A C 1
ATOM 627 O O . MET A 1 85 ? 17.917 1.022 -7.614 1.00 95.00 85 MET A O 1
ATOM 631 N N . THR A 1 86 ? 16.629 -0.789 -7.273 1.00 95.19 86 THR A N 1
ATOM 632 C CA . THR A 1 86 ? 17.734 -1.718 -6.990 1.00 95.19 86 THR A CA 1
ATOM 633 C C . THR A 1 86 ? 18.279 -2.420 -8.232 1.00 95.19 86 THR A C 1
ATOM 635 O O . THR A 1 86 ? 19.449 -2.796 -8.236 1.00 95.19 86 THR A O 1
ATOM 638 N N . THR A 1 87 ? 17.468 -2.591 -9.281 1.00 92.81 87 THR A N 1
ATOM 639 C CA . THR A 1 87 ? 17.820 -3.419 -10.451 1.00 92.81 87 THR A CA 1
ATOM 640 C C . THR A 1 87 ? 17.950 -2.655 -11.767 1.00 92.81 87 THR A C 1
ATOM 642 O O . THR A 1 87 ? 18.635 -3.145 -12.663 1.00 92.81 87 THR A O 1
ATOM 645 N N . VAL A 1 88 ? 17.333 -1.474 -11.901 1.00 89.94 88 VAL A N 1
ATOM 646 C CA . VAL A 1 88 ? 17.289 -0.719 -13.167 1.00 89.94 88 VAL A CA 1
ATOM 647 C C . VAL A 1 88 ? 17.997 0.624 -13.029 1.00 89.94 88 VAL A C 1
ATOM 649 O O . VAL A 1 88 ? 19.045 0.835 -13.630 1.00 89.94 88 VAL A O 1
ATOM 652 N N . ASP A 1 89 ? 17.435 1.537 -12.237 1.00 91.50 89 ASP A N 1
ATOM 653 C CA . ASP A 1 89 ? 17.993 2.867 -12.007 1.00 91.50 89 ASP A CA 1
ATOM 654 C C . ASP A 1 89 ? 17.509 3.426 -10.664 1.00 91.50 89 ASP A C 1
ATOM 656 O O . ASP A 1 89 ? 16.307 3.506 -10.384 1.00 91.50 89 ASP A O 1
ATOM 660 N N . LYS A 1 90 ? 18.468 3.857 -9.838 1.00 94.19 90 LYS A N 1
ATOM 661 C CA . LYS A 1 90 ? 18.211 4.340 -8.476 1.00 94.19 90 LYS A CA 1
ATOM 662 C C . LYS A 1 90 ? 17.297 5.566 -8.427 1.00 94.19 90 LYS A C 1
ATOM 664 O O . LYS A 1 90 ? 16.513 5.706 -7.493 1.00 94.19 90 LYS A O 1
ATOM 669 N N . TRP A 1 91 ? 17.405 6.472 -9.396 1.00 93.62 91 TRP A N 1
ATOM 670 C CA . TRP A 1 91 ? 16.647 7.719 -9.408 1.00 93.62 91 TRP A CA 1
ATOM 671 C C . TRP A 1 91 ? 15.248 7.499 -9.957 1.00 93.62 91 TRP A C 1
ATOM 673 O O . TRP A 1 91 ? 14.305 8.074 -9.428 1.00 93.62 91 TRP A O 1
ATOM 683 N N . VAL A 1 92 ? 15.100 6.638 -10.964 1.00 89.94 92 VAL A N 1
ATOM 684 C CA . VAL A 1 92 ? 13.786 6.280 -11.517 1.00 89.94 92 VAL A CA 1
ATOM 685 C C . VAL A 1 92 ? 12.951 5.548 -10.469 1.00 89.94 92 VAL A C 1
ATOM 687 O O . VAL A 1 92 ? 11.817 5.943 -10.202 1.00 89.94 92 VAL A O 1
ATOM 690 N N . GLY A 1 93 ? 13.519 4.524 -9.825 1.00 91.12 93 GLY A N 1
ATOM 691 C CA . GLY A 1 93 ? 12.828 3.803 -8.755 1.00 91.12 93 GLY A CA 1
ATOM 692 C C . GLY A 1 93 ? 12.562 4.674 -7.527 1.00 91.12 93 GLY A C 1
ATOM 693 O O . GLY A 1 93 ? 11.465 4.641 -6.972 1.00 91.12 93 GLY A O 1
ATOM 694 N N . GLY A 1 94 ? 13.522 5.526 -7.150 1.00 93.00 94 GLY A N 1
ATOM 695 C CA . GLY A 1 94 ? 13.336 6.505 -6.079 1.00 93.00 94 GLY A CA 1
ATOM 696 C C . GLY A 1 94 ? 12.241 7.533 -6.384 1.00 93.00 94 GLY A C 1
ATOM 697 O O . GLY A 1 94 ? 11.467 7.877 -5.495 1.00 93.00 94 GLY A O 1
ATOM 698 N N . ALA A 1 95 ? 12.124 7.988 -7.635 1.00 91.38 95 ALA A N 1
ATOM 699 C CA . ALA A 1 95 ? 11.064 8.897 -8.064 1.00 91.38 95 ALA A CA 1
ATOM 700 C C . ALA A 1 95 ? 9.684 8.225 -8.038 1.00 91.38 95 ALA A C 1
ATOM 702 O O . ALA A 1 95 ? 8.729 8.840 -7.570 1.00 91.38 95 ALA A O 1
ATOM 703 N N . LEU A 1 96 ? 9.584 6.965 -8.482 1.00 89.75 96 LEU A N 1
ATOM 704 C CA . LEU A 1 96 ? 8.356 6.165 -8.381 1.00 89.75 96 LEU A CA 1
ATOM 705 C C . LEU A 1 96 ? 7.875 6.071 -6.929 1.00 89.75 96 LEU A C 1
ATOM 707 O O . LEU A 1 96 ? 6.719 6.380 -6.647 1.00 89.75 96 LEU A O 1
ATOM 711 N N . LEU A 1 97 ? 8.780 5.720 -6.009 1.00 91.31 97 LEU A N 1
ATOM 712 C CA . LEU A 1 97 ? 8.466 5.636 -4.584 1.00 91.31 97 LEU A CA 1
ATOM 713 C C . LEU A 1 97 ? 8.053 7.005 -4.023 1.00 91.31 97 LEU A C 1
ATOM 715 O O . LEU A 1 97 ? 7.027 7.124 -3.367 1.00 91.31 97 LEU A O 1
ATOM 719 N N . ALA A 1 98 ? 8.812 8.062 -4.323 1.00 92.31 98 ALA A N 1
ATOM 720 C CA . ALA A 1 98 ? 8.529 9.400 -3.810 1.00 92.31 98 ALA A CA 1
ATOM 721 C C . ALA A 1 98 ? 7.155 9.928 -4.251 1.00 92.31 98 ALA A C 1
ATOM 723 O O . ALA A 1 98 ? 6.452 10.541 -3.450 1.00 92.31 98 ALA A O 1
ATOM 724 N N . VAL A 1 99 ? 6.759 9.685 -5.506 1.00 89.31 99 VAL A N 1
ATOM 725 C CA . VAL A 1 99 ? 5.439 10.085 -6.018 1.00 89.31 99 VAL A CA 1
ATOM 726 C C . VAL A 1 99 ? 4.321 9.311 -5.319 1.00 89.31 99 VAL A C 1
ATOM 728 O O . VAL A 1 99 ? 3.325 9.924 -4.935 1.00 89.31 99 VAL A O 1
ATOM 731 N N . ALA A 1 100 ? 4.491 8.001 -5.122 1.00 86.19 100 ALA A N 1
ATOM 732 C CA . ALA A 1 100 ? 3.514 7.180 -4.412 1.00 86.19 100 ALA A CA 1
ATOM 733 C C . ALA A 1 100 ? 3.346 7.641 -2.952 1.00 86.19 100 ALA A C 1
ATOM 735 O O . ALA A 1 100 ? 2.235 7.939 -2.511 1.00 86.19 100 ALA A O 1
ATOM 736 N N . GLU A 1 101 ? 4.451 7.807 -2.220 1.00 90.31 101 GLU A N 1
ATOM 737 C CA . GLU A 1 101 ? 4.435 8.174 -0.797 1.00 90.31 101 GLU A CA 1
ATOM 738 C C . GLU A 1 101 ? 3.936 9.603 -0.546 1.00 90.31 101 GLU A C 1
ATOM 740 O O . GLU A 1 101 ? 3.314 9.875 0.484 1.00 90.31 101 GLU A O 1
ATOM 745 N N . ALA A 1 102 ? 4.139 10.518 -1.500 1.00 91.38 102 ALA A N 1
ATOM 746 C CA . ALA A 1 102 ? 3.607 11.878 -1.423 1.00 91.38 102 ALA A CA 1
ATOM 747 C C . ALA A 1 102 ? 2.070 11.919 -1.367 1.00 91.38 102 ALA A C 1
ATOM 749 O O . ALA A 1 102 ? 1.505 12.898 -0.881 1.00 91.38 102 ALA A O 1
ATOM 750 N N . VAL A 1 103 ? 1.396 10.869 -1.845 1.00 85.56 103 VAL A N 1
ATOM 751 C CA . VAL A 1 103 ? -0.062 10.712 -1.757 1.00 85.56 103 VAL A CA 1
ATOM 752 C C . VAL A 1 103 ? -0.436 9.742 -0.637 1.00 85.56 103 VAL A C 1
ATOM 754 O O . VAL A 1 103 ? -1.316 10.049 0.170 1.00 85.56 103 VAL A O 1
ATOM 757 N N . GLY A 1 104 ? 0.256 8.601 -0.554 1.00 82.94 104 GLY A N 1
ATOM 758 C CA . GLY A 1 104 ? -0.028 7.526 0.394 1.00 82.94 104 GLY A CA 1
ATOM 759 C C . GLY A 1 104 ? 0.080 7.962 1.854 1.00 82.94 104 GLY A C 1
ATOM 760 O O . GLY A 1 104 ? -0.875 7.792 2.614 1.00 82.94 104 GLY A O 1
ATOM 761 N N . VAL A 1 105 ? 1.193 8.591 2.250 1.00 87.94 105 VAL A N 1
ATOM 762 C CA . VAL A 1 105 ? 1.419 8.985 3.652 1.00 87.94 105 VAL A CA 1
ATOM 763 C C . VAL A 1 105 ? 0.400 10.028 4.127 1.00 87.94 105 VAL A C 1
ATOM 765 O O . VAL A 1 105 ? -0.222 9.803 5.171 1.00 87.94 105 VAL A O 1
ATOM 768 N N . PRO A 1 106 ? 0.151 11.140 3.399 1.00 90.06 106 PRO A N 1
ATOM 769 C CA . PRO A 1 106 ? -0.870 12.100 3.814 1.00 90.06 106 PRO A CA 1
ATOM 770 C C . PRO A 1 106 ? -2.279 11.506 3.851 1.00 90.06 106 PRO A C 1
ATOM 772 O O . PRO A 1 106 ? -3.050 11.839 4.750 1.00 90.06 106 PRO A O 1
ATOM 775 N N . MET A 1 107 ? -2.618 10.614 2.913 1.00 85.06 107 MET A N 1
ATOM 776 C CA . MET A 1 107 ? -3.912 9.931 2.898 1.00 85.06 107 MET A CA 1
ATOM 777 C C . MET A 1 107 ? -4.094 9.053 4.140 1.00 85.06 107 MET A C 1
ATOM 779 O O . MET A 1 107 ? -5.108 9.178 4.827 1.00 85.06 107 MET A O 1
ATOM 783 N N . ILE A 1 108 ? -3.106 8.213 4.469 1.00 84.56 108 ILE A N 1
ATOM 784 C CA . ILE A 1 108 ? -3.134 7.372 5.675 1.00 84.56 108 ILE A CA 1
ATOM 785 C C . ILE A 1 108 ? -3.283 8.246 6.922 1.00 84.56 108 ILE A C 1
ATOM 787 O O . ILE A 1 108 ? -4.132 7.974 7.771 1.00 84.56 108 ILE A O 1
ATOM 791 N N . PHE A 1 109 ? -2.515 9.334 7.016 1.00 88.06 109 PHE A N 1
ATOM 792 C CA . PHE A 1 109 ? -2.618 10.270 8.133 1.00 88.06 109 PHE A CA 1
ATOM 793 C C . PHE A 1 109 ? -4.017 10.895 8.241 1.00 88.06 109 PHE A C 1
ATOM 795 O O . PHE A 1 109 ? -4.572 10.977 9.337 1.00 88.06 109 PHE A O 1
ATOM 802 N N . ALA A 1 110 ? -4.618 11.302 7.120 1.00 87.50 110 ALA A N 1
ATOM 803 C CA . ALA A 1 110 ? -5.963 11.867 7.095 1.00 87.50 110 ALA A CA 1
ATOM 804 C C . ALA A 1 110 ? -7.032 10.858 7.548 1.00 87.50 110 ALA A C 1
ATOM 806 O O . ALA A 1 110 ? -7.931 11.231 8.302 1.00 87.50 110 ALA A O 1
ATOM 807 N N . VAL A 1 111 ? -6.918 9.589 7.140 1.00 85.00 111 VAL A N 1
ATOM 808 C CA . VAL A 1 111 ? -7.816 8.509 7.581 1.00 85.00 111 VAL A CA 1
ATOM 809 C C . VAL A 1 111 ? -7.681 8.268 9.082 1.00 85.00 111 VAL A C 1
ATOM 811 O O . VAL A 1 111 ? -8.689 8.264 9.784 1.00 85.00 111 VAL A O 1
ATOM 814 N N . LEU A 1 112 ? -6.451 8.150 9.593 1.00 86.44 112 LEU A N 1
ATOM 815 C CA . LEU A 1 112 ? -6.197 7.978 11.028 1.00 86.44 112 LEU A CA 1
ATOM 816 C C . LEU A 1 112 ? -6.742 9.156 11.845 1.00 86.44 112 LEU A C 1
ATOM 818 O O . LEU A 1 112 ? -7.407 8.951 12.857 1.00 86.44 112 LEU A O 1
ATOM 822 N N . ALA A 1 113 ? -6.528 10.391 11.384 1.00 88.81 113 ALA A N 1
ATOM 823 C CA . ALA A 1 113 ? -7.102 11.576 12.017 1.00 88.81 113 ALA A CA 1
ATOM 824 C C . ALA A 1 113 ? -8.641 11.570 11.968 1.00 88.81 113 ALA A C 1
ATOM 826 O O . ALA A 1 113 ? -9.291 12.032 12.905 1.00 88.81 113 ALA A O 1
ATOM 827 N N . GLY A 1 114 ? -9.230 11.049 10.889 1.00 86.94 114 GLY A N 1
ATOM 828 C CA . GLY A 1 114 ? -10.669 10.829 10.768 1.00 86.94 114 GLY A CA 1
ATOM 829 C C . GLY A 1 114 ? -11.200 9.832 11.798 1.00 86.94 114 GLY A C 1
ATOM 830 O O . GLY A 1 114 ? -12.210 10.119 12.436 1.00 86.94 114 GLY A O 1
ATOM 831 N N . TRP A 1 115 ? -10.502 8.711 12.003 1.00 88.25 115 TRP A N 1
ATOM 832 C CA . TRP A 1 115 ? -10.854 7.711 13.015 1.00 88.25 115 TRP A CA 1
ATOM 833 C C . TRP A 1 115 ? -10.777 8.279 14.429 1.00 88.25 115 TRP A C 1
ATOM 835 O O . TRP A 1 115 ? -11.767 8.212 15.143 1.00 88.25 115 TRP A O 1
ATOM 845 N N . VAL A 1 116 ? -9.683 8.958 14.792 1.00 90.44 116 VAL A N 1
ATOM 846 C CA . VAL A 1 116 ? -9.551 9.585 16.124 1.00 90.44 116 VAL A CA 1
ATOM 847 C C . VAL A 1 116 ? -10.700 10.560 16.397 1.00 90.44 116 VAL A C 1
ATOM 849 O O . VAL A 1 116 ? -11.324 10.513 17.452 1.00 90.44 116 VAL A O 1
ATOM 852 N N . ARG A 1 117 ? -11.039 11.413 15.423 1.00 91.44 117 ARG A N 1
ATOM 853 C CA . ARG A 1 117 ? -12.160 12.360 15.558 1.00 91.44 117 ARG A CA 1
ATOM 854 C C . ARG A 1 117 ? -13.522 11.671 15.639 1.00 91.44 117 ARG A C 1
ATOM 856 O O . ARG A 1 117 ? -14.456 12.248 16.190 1.00 91.44 117 ARG A O 1
ATOM 863 N N . SER A 1 118 ? -13.674 10.508 15.009 1.00 89.75 118 SER A N 1
ATOM 864 C CA . SER A 1 118 ? -14.900 9.713 15.086 1.00 89.75 118 SER A CA 1
ATOM 865 C C . SER A 1 118 ? -15.055 9.116 16.480 1.00 89.75 118 SER A C 1
ATOM 867 O O . SER A 1 118 ? -16.111 9.276 17.088 1.00 89.75 118 SER A O 1
ATOM 869 N N . ASP A 1 119 ? -13.984 8.525 17.004 1.00 90.69 119 ASP A N 1
ATOM 870 C CA . ASP A 1 119 ? -13.954 7.912 18.331 1.00 90.69 119 ASP A CA 1
ATOM 871 C C . ASP A 1 119 ? -14.237 8.945 19.431 1.00 90.69 119 ASP A C 1
ATOM 873 O O . ASP A 1 119 ? -15.024 8.678 20.334 1.00 90.69 119 ASP A O 1
ATOM 877 N N . GLU A 1 120 ? -13.689 10.163 19.327 1.00 92.69 120 GLU A N 1
ATOM 878 C CA . GLU A 1 120 ? -13.989 11.260 20.264 1.00 92.69 120 GLU A CA 1
ATOM 879 C C . GLU A 1 120 ? -15.486 11.611 20.306 1.00 92.69 120 GLU A C 1
ATOM 881 O O . GLU A 1 120 ? -16.040 11.890 21.370 1.00 92.69 120 GLU A O 1
ATOM 886 N N . ARG A 1 121 ? -16.165 11.594 19.151 1.00 92.50 121 ARG A N 1
ATOM 887 C CA . ARG A 1 121 ? -17.606 11.883 19.071 1.00 92.50 121 ARG A CA 1
ATOM 888 C C . ARG A 1 121 ? -18.441 10.749 19.646 1.00 92.50 121 ARG A C 1
ATOM 890 O O . ARG A 1 121 ? -19.448 11.019 20.298 1.00 92.50 121 ARG A O 1
ATOM 897 N N . GLU A 1 122 ? -18.049 9.506 19.381 1.00 92.38 122 GLU A N 1
ATOM 898 C CA . GLU A 1 122 ? -18.730 8.328 19.913 1.00 92.38 122 GLU A CA 1
ATOM 899 C C . GLU A 1 122 ? -18.585 8.257 21.435 1.00 92.38 122 GLU A C 1
ATOM 901 O O . GLU A 1 122 ? -19.589 8.113 22.132 1.00 92.38 122 GLU A O 1
ATOM 906 N N . ALA A 1 123 ? -17.374 8.480 21.954 1.00 92.62 123 ALA A N 1
ATOM 907 C CA . ALA A 1 123 ? -17.111 8.562 23.386 1.00 92.62 123 ALA A CA 1
ATOM 908 C C . ALA A 1 123 ? -17.953 9.659 24.053 1.00 92.62 123 ALA A C 1
ATOM 910 O O . ALA A 1 123 ? -18.683 9.374 24.996 1.00 92.62 123 ALA A O 1
ATOM 911 N N . ALA A 1 124 ? -17.965 10.879 23.501 1.00 94.50 124 ALA A N 1
ATOM 912 C CA . ALA A 1 124 ? -18.769 11.974 24.047 1.00 94.50 124 ALA A CA 1
ATOM 913 C C . ALA A 1 124 ? -20.283 11.678 24.043 1.00 94.50 124 ALA A C 1
ATOM 915 O O . ALA A 1 124 ? -21.003 12.096 24.950 1.00 94.50 124 ALA A O 1
ATOM 916 N N . ALA A 1 125 ? -20.788 10.962 23.032 1.00 94.75 125 ALA A N 1
ATOM 917 C CA . ALA A 1 125 ? -22.192 10.556 22.973 1.00 94.75 125 ALA A CA 1
ATOM 918 C C . ALA A 1 125 ? -22.529 9.470 24.009 1.00 94.75 125 ALA A C 1
ATOM 920 O O . ALA A 1 125 ? -23.616 9.496 24.594 1.00 94.75 125 ALA A O 1
ATOM 921 N N . VAL A 1 126 ? -21.611 8.525 24.236 1.00 92.94 126 VAL A N 1
ATOM 922 C CA . VAL A 1 126 ? -21.733 7.504 25.283 1.00 92.94 126 VAL A CA 1
ATOM 923 C C . VAL A 1 126 ? -21.700 8.156 26.662 1.00 92.94 126 VAL A C 1
ATOM 925 O O . VAL A 1 126 ? -22.613 7.909 27.447 1.00 92.94 126 VAL A O 1
ATOM 928 N N . ASP A 1 127 ? -20.742 9.046 26.920 1.00 93.50 127 ASP A N 1
ATOM 929 C CA . ASP A 1 127 ? -20.620 9.779 28.183 1.00 93.50 127 ASP A CA 1
ATOM 930 C C . ASP A 1 127 ? -21.893 10.584 28.479 1.00 93.50 127 ASP A C 1
ATOM 932 O O . ASP A 1 127 ? -22.511 10.405 29.525 1.00 93.50 127 ASP A O 1
ATOM 936 N N . ALA A 1 128 ? -22.392 11.367 27.514 1.00 93.00 128 ALA A N 1
ATOM 937 C CA . ALA A 1 128 ? -23.627 12.137 27.685 1.00 93.00 128 ALA A CA 1
ATOM 938 C C . ALA A 1 128 ? -24.861 11.255 27.961 1.00 93.00 128 ALA A C 1
ATOM 940 O O . ALA A 1 128 ? -25.771 11.649 28.697 1.00 93.00 128 ALA A O 1
ATOM 941 N N . ARG A 1 129 ? -24.921 10.055 27.364 1.00 90.75 129 ARG A N 1
ATOM 942 C CA . ARG A 1 129 ? -25.989 9.084 27.635 1.00 90.75 129 ARG A CA 1
ATOM 943 C C . ARG A 1 129 ? -25.882 8.528 29.054 1.00 90.75 129 ARG A C 1
ATOM 945 O O . ARG A 1 129 ? -26.917 8.388 29.706 1.00 90.75 129 ARG A O 1
ATOM 952 N N . LEU A 1 130 ? -24.675 8.196 29.503 1.00 88.44 130 LEU A N 1
ATOM 953 C CA . LEU A 1 130 ? -24.422 7.677 30.847 1.00 88.44 130 LEU A CA 1
ATOM 954 C C . LEU A 1 130 ? -24.745 8.736 31.910 1.00 88.44 130 LEU A C 1
ATOM 956 O O . LEU A 1 130 ? -25.488 8.433 32.841 1.00 88.44 130 LEU A O 1
ATOM 960 N N . ASP A 1 131 ? -24.330 9.988 31.702 1.00 89.69 131 ASP A N 1
ATOM 961 C CA . ASP A 1 131 ? -24.647 11.121 32.584 1.00 89.69 131 ASP A CA 1
ATOM 962 C C . ASP A 1 131 ? -26.166 11.334 32.721 1.00 89.69 131 ASP A C 1
ATOM 964 O O . ASP A 1 131 ? -26.692 11.556 33.815 1.00 89.69 131 ASP A O 1
ATOM 968 N N . ALA A 1 132 ? -26.910 11.235 31.612 1.00 88.94 132 ALA A N 1
ATOM 969 C CA . ALA A 1 132 ? -28.367 11.367 31.625 1.00 88.94 132 ALA A CA 1
ATOM 970 C C . ALA A 1 132 ? -29.056 10.221 32.387 1.00 88.94 132 ALA A C 1
ATOM 972 O O . ALA A 1 132 ? -30.046 10.444 33.091 1.00 88.94 132 ALA A O 1
ATOM 973 N N . GLN A 1 133 ? -28.545 8.994 32.257 1.00 85.81 133 GLN A N 1
ATOM 974 C CA . GLN A 1 133 ? -29.050 7.838 32.994 1.00 85.81 133 GLN A CA 1
ATOM 975 C C . GLN A 1 133 ? -28.730 7.943 34.495 1.00 85.81 133 GLN A C 1
ATOM 977 O O . GLN A 1 133 ? -29.610 7.684 35.320 1.00 85.81 133 GLN A O 1
ATOM 982 N N . GLU A 1 134 ? -27.533 8.407 34.862 1.00 83.50 134 GLU A N 1
ATOM 983 C CA . GLU A 1 134 ? -27.153 8.657 36.256 1.00 83.50 134 GLU A CA 1
ATOM 984 C C . GLU A 1 134 ? -28.045 9.738 36.888 1.00 83.50 134 GLU A C 1
ATOM 986 O O . GLU A 1 134 ? -28.608 9.533 37.967 1.00 83.50 134 GLU A O 1
ATOM 991 N N . ALA A 1 135 ? -28.292 10.841 36.172 1.00 83.12 135 ALA A N 1
ATOM 992 C CA . ALA A 1 135 ? -29.203 11.901 36.607 1.00 83.12 135 ALA A CA 1
ATOM 993 C C . ALA A 1 135 ? -30.661 11.425 36.765 1.00 83.12 135 ALA A C 1
ATOM 995 O O . ALA A 1 135 ? -31.395 11.945 37.608 1.00 83.12 135 ALA A O 1
ATOM 996 N N . SER A 1 136 ? -31.089 10.424 35.986 1.00 82.81 136 SER A N 1
ATOM 997 C CA . SER A 1 136 ? -32.419 9.808 36.109 1.00 82.81 136 SER A CA 1
ATOM 998 C C . SER A 1 136 ? -32.569 8.878 37.326 1.00 82.81 136 SER A C 1
ATOM 1000 O O . SER A 1 136 ? -33.677 8.428 37.620 1.00 82.81 136 SER A O 1
ATOM 1002 N N . GLY A 1 137 ? -31.482 8.631 38.071 1.00 74.81 137 GLY A N 1
ATOM 1003 C CA . GLY A 1 137 ? -31.481 7.823 39.291 1.00 74.81 137 GLY A CA 1
ATOM 1004 C C . GLY A 1 137 ? -31.369 6.315 39.054 1.00 74.81 137 GLY A C 1
ATOM 1005 O O . GLY A 1 137 ? -31.719 5.534 39.945 1.00 74.81 137 GLY A O 1
ATOM 1006 N N . ASP A 1 138 ? -30.897 5.888 37.878 1.00 71.25 138 ASP A N 1
ATOM 1007 C CA . ASP A 1 138 ? -30.664 4.474 37.587 1.00 71.25 138 ASP A CA 1
ATOM 1008 C C . ASP A 1 138 ? -29.475 3.937 38.409 1.00 71.25 138 ASP A C 1
ATOM 1010 O O . ASP A 1 138 ? -28.303 4.179 38.117 1.00 71.25 138 ASP A O 1
ATOM 1014 N N . ARG A 1 139 ? -29.783 3.193 39.482 1.00 60.69 139 ARG A N 1
ATOM 1015 C CA . ARG A 1 139 ? -28.798 2.616 40.421 1.00 60.69 139 ARG A CA 1
ATOM 1016 C C . ARG A 1 139 ? -27.849 1.596 39.776 1.00 60.69 139 ARG A C 1
ATOM 1018 O O . ARG A 1 139 ? -26.850 1.233 40.399 1.00 60.69 139 ARG A O 1
ATOM 1025 N N . GLY A 1 140 ? -28.138 1.133 38.558 1.00 63.88 140 GLY A N 1
ATOM 1026 C CA . GLY A 1 140 ? -27.253 0.234 37.814 1.00 63.88 140 GLY A CA 1
ATOM 1027 C C . GLY A 1 140 ? -25.889 0.849 37.479 1.00 63.88 140 GLY A C 1
ATOM 1028 O O . GLY A 1 140 ? -24.911 0.114 37.399 1.00 63.88 140 GLY A O 1
ATOM 1029 N N . LEU A 1 141 ? -25.802 2.180 37.352 1.00 63.25 141 LEU A N 1
ATOM 1030 C CA . LEU A 1 141 ? -24.579 2.896 36.950 1.00 63.25 141 LEU A CA 1
ATOM 1031 C C . LEU A 1 141 ? -23.607 3.183 38.096 1.00 63.25 141 LEU A C 1
ATOM 1033 O O . LEU A 1 141 ? -22.402 3.265 37.884 1.00 63.25 141 LEU A O 1
ATOM 1037 N N . THR A 1 142 ? -24.117 3.305 39.322 1.00 66.69 142 THR A N 1
ATOM 1038 C CA . THR A 1 142 ? -23.296 3.565 40.517 1.00 66.69 142 THR A CA 1
ATOM 1039 C C . THR A 1 142 ? -22.745 2.287 41.141 1.00 66.69 142 THR A C 1
ATOM 1041 O O . THR A 1 142 ? -21.857 2.331 41.996 1.00 66.69 142 THR A O 1
ATOM 1044 N N . THR A 1 143 ? -23.253 1.133 40.708 1.00 72.81 143 THR A N 1
ATOM 1045 C CA . THR A 1 143 ? -22.756 -0.170 41.131 1.00 72.81 143 THR A CA 1
ATOM 1046 C C . THR A 1 143 ? -21.649 -0.596 40.166 1.00 72.81 143 THR A C 1
ATOM 1048 O O . THR A 1 143 ? -21.904 -0.681 38.967 1.00 72.81 143 THR A O 1
ATOM 1051 N N . PRO A 1 144 ? -20.421 -0.884 40.637 1.00 78.69 144 PRO A N 1
ATOM 1052 C CA . PRO A 1 144 ? -19.367 -1.381 39.764 1.00 78.69 144 PRO A CA 1
ATOM 1053 C C . PRO A 1 144 ? -19.841 -2.574 38.929 1.00 78.69 144 PRO A C 1
ATOM 1055 O O . PRO A 1 144 ? -20.475 -3.481 39.469 1.00 78.69 144 PRO A O 1
ATOM 1058 N N . TRP A 1 145 ? -19.528 -2.592 37.631 1.00 79.88 145 TRP A N 1
ATOM 1059 C CA . TRP A 1 145 ? -20.111 -3.547 36.675 1.00 79.88 145 TRP A CA 1
ATOM 1060 C C . TRP A 1 145 ? -19.970 -5.016 37.110 1.00 79.88 145 TRP A C 1
ATOM 1062 O O . TRP A 1 145 ? -20.885 -5.809 36.927 1.00 79.88 145 TRP A O 1
ATOM 1072 N N . TRP A 1 146 ? -18.871 -5.368 37.780 1.00 80.56 146 TRP A N 1
ATOM 1073 C CA . TRP A 1 146 ? -18.601 -6.721 38.282 1.00 80.56 146 TRP A CA 1
ATOM 1074 C C . TRP A 1 146 ? -19.428 -7.130 39.517 1.00 80.56 146 TRP A C 1
ATOM 1076 O O . TRP A 1 146 ? -19.366 -8.284 39.938 1.00 80.56 146 TRP A O 1
ATOM 1086 N N . LEU A 1 147 ? -20.132 -6.189 40.155 1.00 76.88 147 LEU A N 1
ATOM 1087 C CA . LEU A 1 147 ? -21.102 -6.438 41.231 1.00 76.88 147 LEU A CA 1
ATOM 1088 C C . LEU A 1 147 ? -22.539 -6.504 40.698 1.00 76.88 147 LEU A C 1
ATOM 1090 O O . LEU A 1 147 ? -23.379 -7.149 41.318 1.00 76.88 147 LEU A O 1
ATOM 1094 N N . ALA A 1 148 ? -22.812 -5.848 39.569 1.00 73.56 148 ALA A N 1
ATOM 1095 C CA . ALA A 1 148 ? -24.095 -5.914 38.875 1.00 73.56 148 ALA A CA 1
ATOM 1096 C C . ALA A 1 148 ? -24.200 -7.126 37.923 1.00 73.56 148 ALA A C 1
ATOM 1098 O O . ALA A 1 148 ? -25.302 -7.482 37.509 1.00 73.56 148 ALA A O 1
ATOM 1099 N N . ASP A 1 149 ? -23.073 -7.761 37.586 1.00 81.12 149 ASP A N 1
ATOM 1100 C CA . ASP A 1 149 ? -23.003 -8.934 36.713 1.00 81.12 149 ASP A CA 1
ATOM 1101 C C . ASP A 1 149 ? -23.538 -10.211 37.415 1.00 81.12 149 ASP A C 1
ATOM 1103 O O . ASP A 1 149 ? -22.948 -10.682 38.399 1.00 81.12 149 ASP A O 1
ATOM 1107 N N . PRO A 1 150 ? -24.639 -10.812 36.917 1.00 77.88 150 PRO A N 1
ATOM 1108 C CA . PRO A 1 150 ? -25.271 -11.978 37.532 1.00 77.88 150 PRO A CA 1
ATOM 1109 C C . PRO A 1 150 ? -24.453 -13.272 37.402 1.00 77.88 150 PRO A C 1
ATOM 1111 O O . PRO A 1 150 ? -24.679 -14.209 38.174 1.00 77.88 150 PRO A O 1
ATOM 1114 N N . ASP A 1 151 ? -23.519 -13.363 36.452 1.00 82.38 151 ASP A N 1
ATOM 1115 C CA . ASP A 1 151 ? -22.644 -14.531 36.311 1.00 82.38 151 ASP A CA 1
ATOM 1116 C C . ASP A 1 151 ? -21.482 -14.482 37.310 1.00 82.38 151 ASP A C 1
ATOM 1118 O O . ASP A 1 151 ? -21.070 -15.520 37.835 1.00 82.38 151 ASP A O 1
ATOM 1122 N N . LEU A 1 152 ? -20.985 -13.285 37.637 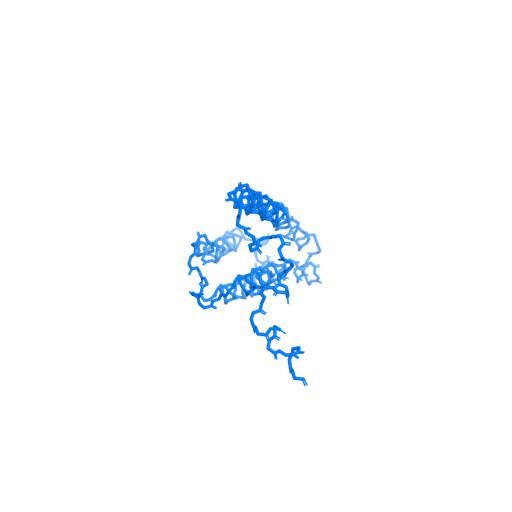1.00 79.12 152 LEU A N 1
ATOM 1123 C CA . LEU A 1 152 ? -19.971 -13.090 38.679 1.00 79.12 152 LEU A CA 1
ATOM 1124 C C . LEU A 1 152 ? -20.548 -13.197 40.092 1.00 79.12 152 LEU A C 1
ATOM 1126 O O . LEU A 1 152 ? -19.860 -13.700 40.981 1.00 79.12 152 LEU A O 1
ATOM 1130 N N . ALA A 1 153 ? -21.796 -12.770 40.302 1.00 76.69 153 ALA A N 1
ATOM 1131 C CA . ALA A 1 153 ? -22.489 -12.946 41.576 1.00 76.69 153 ALA A CA 1
ATOM 1132 C C . ALA A 1 153 ? -22.605 -14.435 41.953 1.00 76.69 153 ALA A C 1
ATOM 1134 O O . ALA A 1 153 ? -22.252 -14.820 43.066 1.00 76.69 153 ALA A O 1
ATOM 1135 N N . ARG A 1 154 ? -22.978 -15.285 40.986 1.00 79.88 154 ARG A N 1
ATOM 1136 C CA . ARG A 1 154 ? -23.167 -16.734 41.180 1.00 79.88 154 ARG A CA 1
ATOM 1137 C C . ARG A 1 154 ? -21.893 -17.462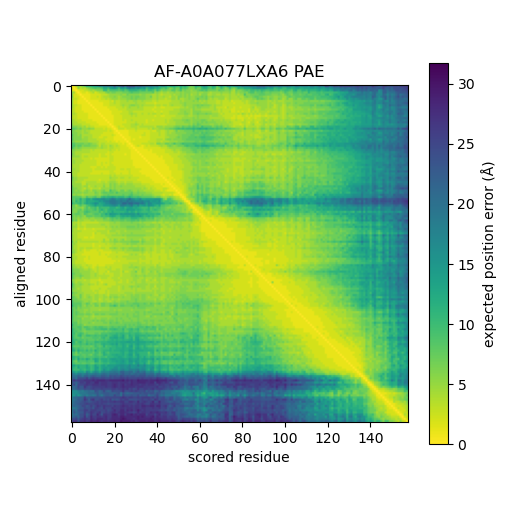 41.621 1.00 79.88 154 ARG A C 1
ATOM 1139 O O . ARG A 1 154 ? -21.967 -18.404 42.392 1.00 79.88 154 ARG A O 1
ATOM 1146 N N . ARG A 1 155 ? -20.719 -17.000 41.172 1.00 79.38 155 ARG A N 1
ATOM 1147 C CA . ARG A 1 155 ? -19.409 -17.592 41.510 1.00 79.38 155 ARG A CA 1
ATOM 1148 C C . ARG A 1 155 ? -18.896 -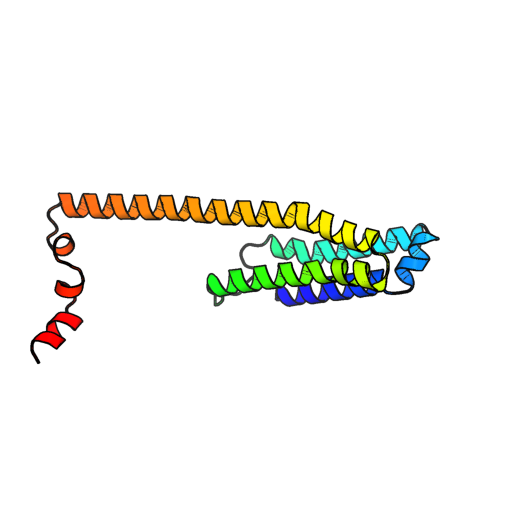17.250 42.912 1.00 79.38 155 ARG A C 1
ATOM 1150 O O . ARG A 1 155 ? -17.884 -17.804 43.318 1.00 79.38 155 ARG A O 1
ATOM 1157 N N . ARG A 1 156 ? -19.509 -16.293 43.617 1.00 72.50 156 ARG A N 1
ATOM 1158 C CA . ARG A 1 156 ? -19.115 -15.916 44.990 1.00 72.50 156 ARG A CA 1
ATOM 1159 C C . ARG A 1 156 ? -19.889 -16.673 46.066 1.00 72.50 156 ARG A C 1
ATOM 1161 O O . ARG A 1 156 ? -19.517 -16.592 47.231 1.00 72.50 156 ARG A O 1
ATOM 1168 N N . GLU A 1 157 ? -20.987 -17.316 45.681 1.00 73.75 157 GLU A N 1
ATOM 1169 C CA . GLU A 1 157 ? -21.866 -18.069 46.581 1.00 73.75 157 GLU A CA 1
ATOM 1170 C C . GLU A 1 157 ? -21.470 -19.556 46.691 1.00 73.75 157 GLU A C 1
ATOM 1172 O O . GLU A 1 157 ? -22.013 -20.263 47.539 1.00 73.75 157 GLU A O 1
ATOM 1177 N N . GLU A 1 158 ? -20.514 -20.006 45.869 1.00 65.19 158 GLU A N 1
ATOM 1178 C CA . GLU A 1 158 ? -19.853 -21.324 45.920 1.00 65.19 158 GLU A CA 1
ATOM 1179 C C . GLU A 1 158 ? -18.554 -21.270 46.740 1.00 65.19 158 GLU A C 1
ATOM 1181 O O . GLU A 1 158 ? -18.293 -22.245 47.484 1.00 65.19 158 GLU A O 1
#

Nearest PDB structures (foldseek):
  3zx6-assembly1_B  TM=2.650E-01  e=3.159E+00  Archaeoglobus fulgidus DSM 4304